Protein AF-W1XE60-F1 (afdb_monomer_lite)

Organism: NCBI:txid408170

Secondary structure (DSSP, 8-state):
------HHHHHHHHHHHHHTTGGGS-SSPPP---S---------TTSSHIIIIIHHHHHHHHTSSSPPP-----TTSHHHHHHHHHHHHTT-------

pLDDT: mean 85.03, std 13.52, range [34.19, 97.31]

Structure (mmCIF, N/CA/C/O backbone):
data_AF-W1XE60-F1
#
_entry.id   AF-W1XE60-F1
#
loop_
_atom_site.group_PDB
_atom_site.id
_atom_site.type_symbol
_atom_site.label_atom_id
_atom_site.label_alt_id
_atom_site.label_comp_id
_atom_site.label_asym_id
_atom_site.label_entity_id
_atom_site.label_seq_id
_atom_site.pdbx_PDB_ins_code
_atom_site.Cartn_x
_atom_site.Cartn_y
_atom_site.Cartn_z
_atom_site.occupancy
_atom_site.B_iso_or_equiv
_atom_site.auth_seq_id
_atom_site.auth_comp_id
_atom_site.auth_asym_id
_atom_site.auth_atom_id
_atom_site.pdbx_PDB_model_num
ATOM 1 N N . LEU A 1 1 ? 12.016 37.166 -7.965 1.00 35.91 1 LEU A N 1
ATOM 2 C CA . LEU A 1 1 ? 10.687 37.602 -8.455 1.00 35.91 1 LEU A CA 1
ATOM 3 C C . LEU A 1 1 ? 9.627 36.608 -7.973 1.00 35.91 1 LEU A C 1
ATOM 5 O O . LEU A 1 1 ? 9.482 35.549 -8.565 1.00 35.91 1 LEU A O 1
ATOM 9 N N . LYS A 1 2 ? 8.959 36.885 -6.842 1.00 34.19 2 LYS A N 1
ATOM 10 C CA . LYS A 1 2 ? 7.864 36.046 -6.317 1.00 34.19 2 LYS A CA 1
ATOM 11 C C . LYS A 1 2 ? 6.566 36.437 -7.031 1.00 34.19 2 LYS A C 1
ATOM 13 O O . LYS A 1 2 ? 5.948 37.431 -6.665 1.00 34.19 2 LYS A O 1
ATOM 18 N N . LEU A 1 3 ? 6.170 35.672 -8.046 1.00 46.44 3 LEU A N 1
ATOM 19 C CA . LEU A 1 3 ? 4.822 35.738 -8.613 1.00 46.44 3 LEU A CA 1
ATOM 20 C C . LEU A 1 3 ? 3.845 35.199 -7.559 1.00 46.44 3 LEU A C 1
ATOM 22 O O . LEU A 1 3 ? 3.822 34.003 -7.281 1.00 46.44 3 LEU A O 1
ATOM 26 N N . GLN A 1 4 ? 3.077 36.082 -6.920 1.00 50.41 4 GLN A N 1
ATOM 27 C CA . GLN A 1 4 ? 1.948 35.657 -6.093 1.00 50.41 4 GLN A CA 1
ATOM 28 C C . GLN A 1 4 ? 0.882 35.056 -7.024 1.00 50.41 4 GLN A C 1
ATOM 30 O O . GLN A 1 4 ? 0.421 35.761 -7.925 1.00 50.41 4 GLN A O 1
ATOM 35 N N . PRO A 1 5 ? 0.457 33.791 -6.853 1.00 57.03 5 PRO A N 1
ATOM 36 C CA . PRO A 1 5 ? -0.570 33.236 -7.715 1.00 57.03 5 PRO A CA 1
ATOM 37 C C . PRO A 1 5 ? -1.897 33.916 -7.383 1.00 57.03 5 PRO A C 1
ATOM 39 O O . PRO A 1 5 ? -2.347 33.924 -6.233 1.00 57.03 5 PRO A O 1
ATOM 42 N N . HIS A 1 6 ? -2.557 34.467 -8.397 1.00 66.94 6 HIS A N 1
ATOM 43 C CA . HIS A 1 6 ? -3.928 34.938 -8.277 1.00 66.94 6 HIS A CA 1
ATOM 44 C C . HIS A 1 6 ? -4.808 33.716 -7.944 1.00 66.94 6 HIS A C 1
ATOM 46 O O . HIS A 1 6 ? -5.105 32.897 -8.813 1.00 66.94 6 HIS A O 1
ATOM 52 N N . ARG A 1 7 ? -5.171 33.542 -6.660 1.00 70.44 7 ARG A N 1
ATOM 53 C CA . ARG A 1 7 ? -5.788 32.312 -6.101 1.00 70.44 7 ARG A CA 1
ATOM 54 C C . ARG A 1 7 ? -6.990 31.794 -6.898 1.00 70.44 7 ARG A C 1
ATOM 56 O O . ARG A 1 7 ? -7.224 30.590 -6.934 1.00 70.44 7 ARG A O 1
ATOM 63 N N . ARG A 1 8 ? -7.751 32.687 -7.544 1.00 73.69 8 ARG A N 1
ATOM 64 C CA . ARG A 1 8 ? -8.852 32.312 -8.446 1.00 73.69 8 ARG A CA 1
ATOM 65 C C . ARG A 1 8 ? -8.347 31.584 -9.687 1.00 73.69 8 ARG A C 1
ATOM 67 O O . ARG A 1 8 ? -8.844 30.505 -9.977 1.00 73.69 8 ARG A O 1
ATOM 74 N N . PHE A 1 9 ? -7.367 32.157 -10.379 1.00 79.31 9 PHE A N 1
ATOM 75 C CA . PHE A 1 9 ? -6.818 31.603 -11.615 1.00 79.31 9 PHE A CA 1
ATOM 76 C C . PHE A 1 9 ? -6.170 30.237 -11.380 1.00 79.31 9 PHE A C 1
ATOM 78 O O . PHE A 1 9 ? -6.490 29.283 -12.077 1.00 79.31 9 PHE A O 1
ATOM 85 N N . SER A 1 10 ? -5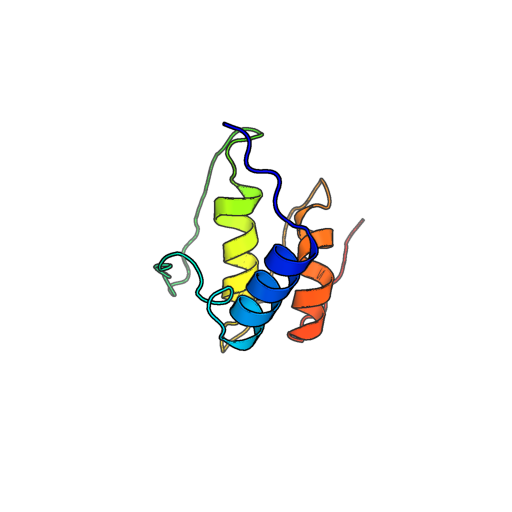.363 30.114 -10.321 1.00 76.56 10 SER A N 1
ATOM 86 C CA . SER A 1 10 ? -4.764 28.831 -9.928 1.00 76.56 10 SER A CA 1
ATOM 87 C C . SER A 1 10 ? -5.826 27.755 -9.674 1.00 76.56 10 SER A C 1
ATOM 89 O O . SER A 1 10 ? -5.683 26.636 -10.149 1.00 76.56 10 SER A O 1
ATOM 91 N N . ARG A 1 11 ? -6.939 28.097 -9.011 1.00 78.62 11 ARG A N 1
ATOM 92 C CA . ARG A 1 11 ? -8.025 27.141 -8.755 1.00 78.62 11 ARG A CA 1
ATOM 93 C C . ARG A 1 11 ? -8.769 26.721 -10.025 1.00 78.62 11 ARG A C 1
ATOM 95 O O . ARG A 1 11 ? -9.174 25.567 -10.122 1.00 78.62 11 ARG A O 1
ATOM 102 N N . TYR A 1 12 ? -8.946 27.631 -10.984 1.00 85.56 12 TYR A N 1
ATOM 103 C CA . TYR A 1 12 ? -9.520 27.290 -12.290 1.00 85.56 12 TYR A CA 1
ATOM 104 C C . TYR A 1 12 ? -8.602 26.363 -13.083 1.00 85.56 12 TYR A C 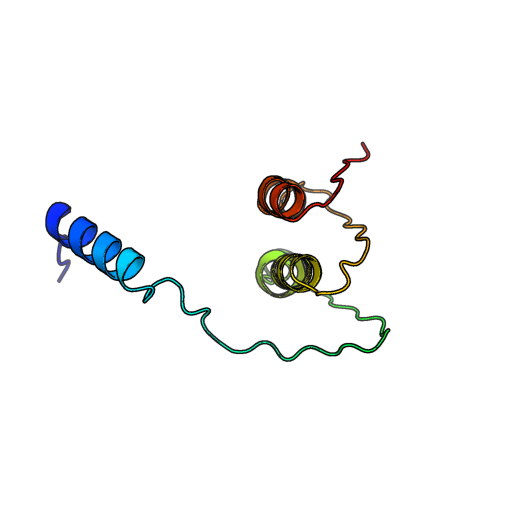1
ATOM 106 O O . TYR A 1 12 ? -9.086 25.363 -13.605 1.00 85.56 12 TYR A O 1
ATOM 114 N N . LEU A 1 13 ? -7.297 26.648 -13.104 1.00 82.69 13 LEU A N 1
ATOM 115 C CA . LEU A 1 13 ? -6.306 25.811 -13.774 1.00 82.69 13 LEU A CA 1
ATOM 116 C C . LEU A 1 13 ? -6.284 24.397 -13.178 1.00 82.69 13 LEU A C 1
ATOM 118 O O . LEU A 1 13 ? -6.472 23.433 -13.907 1.00 82.69 13 LEU A O 1
ATOM 122 N N . THR A 1 14 ? -6.205 24.272 -11.850 1.00 80.62 14 THR A N 1
ATOM 123 C CA . THR A 1 14 ? -6.216 22.963 -11.175 1.00 80.62 14 THR A CA 1
ATOM 124 C C . THR A 1 14 ? -7.518 22.189 -11.401 1.00 80.62 14 THR A C 1
ATOM 126 O O . THR A 1 14 ? -7.501 20.966 -11.529 1.00 80.62 14 THR A O 1
ATOM 129 N N . ASN A 1 15 ? -8.669 22.866 -11.456 1.00 82.69 15 ASN A N 1
ATOM 130 C CA . ASN A 1 15 ? -9.936 22.205 -11.776 1.00 82.69 15 ASN A CA 1
ATOM 131 C C . ASN A 1 15 ? -9.985 21.747 -13.239 1.00 82.69 15 ASN A C 1
ATOM 133 O O . ASN A 1 15 ? -10.482 20.656 -13.506 1.00 82.69 15 ASN A O 1
ATOM 137 N N . ALA A 1 16 ? -9.450 22.541 -14.169 1.00 83.31 16 ALA A N 1
ATOM 138 C CA . ALA A 1 16 ? -9.347 22.163 -15.573 1.00 83.31 16 ALA A CA 1
ATOM 139 C C . ALA A 1 16 ? -8.403 20.966 -15.761 1.00 83.31 16 ALA A C 1
ATOM 141 O O . ALA A 1 16 ? -8.783 20.000 -16.409 1.00 83.31 16 ALA A O 1
ATOM 142 N N . GLU A 1 17 ? -7.230 20.966 -15.124 1.00 78.19 17 GLU A N 1
ATOM 143 C CA . GLU A 1 17 ? -6.284 19.840 -15.141 1.00 78.19 17 GLU A CA 1
ATOM 144 C C . GLU A 1 17 ? -6.896 18.550 -14.574 1.00 78.19 17 GLU A C 1
ATOM 146 O O . GLU A 1 17 ? -6.625 17.463 -15.084 1.00 78.19 17 GLU A O 1
ATOM 151 N N . LYS A 1 18 ? -7.755 18.657 -13.549 1.00 76.31 18 LYS A N 1
ATOM 152 C CA . LYS A 1 18 ? -8.525 17.518 -13.020 1.00 76.31 18 LYS A CA 1
ATOM 153 C C . LYS A 1 18 ? -9.573 17.012 -14.010 1.00 76.31 18 LYS A C 1
ATOM 155 O O . LYS A 1 18 ? -9.662 15.807 -14.208 1.00 76.31 18 LYS A O 1
ATOM 160 N N . ILE A 1 19 ? -10.360 17.908 -14.615 1.00 81.88 19 ILE A N 1
ATOM 161 C CA . ILE A 1 19 ? -11.411 17.549 -15.587 1.00 81.88 19 ILE A CA 1
ATOM 162 C C . ILE A 1 19 ? -10.799 16.922 -16.843 1.00 81.88 19 ILE A C 1
ATOM 164 O O . ILE A 1 19 ? -11.323 15.941 -17.360 1.00 81.88 19 ILE A O 1
ATOM 168 N N . LEU A 1 20 ? -9.677 17.469 -17.310 1.00 81.44 20 LEU A N 1
ATOM 169 C CA . LEU A 1 20 ? -8.950 16.998 -18.488 1.00 81.44 20 LEU A CA 1
ATOM 170 C C . LEU A 1 20 ? -8.105 15.743 -18.211 1.00 81.44 20 LEU A C 1
ATOM 172 O O . LEU A 1 20 ? -7.439 15.255 -19.117 1.00 81.44 20 LEU A O 1
ATOM 176 N N . GLY A 1 21 ? -8.082 15.237 -16.971 1.00 70.56 21 GLY A N 1
ATOM 177 C CA . GLY A 1 21 ? -7.294 14.061 -16.591 1.00 70.56 21 GLY A CA 1
ATOM 178 C C . GLY A 1 21 ? -5.774 14.269 -16.630 1.00 70.56 21 GLY A C 1
ATOM 179 O O . GLY A 1 21 ? -5.028 13.319 -16.421 1.00 70.56 21 GLY A O 1
ATOM 180 N N . LEU A 1 22 ? -5.298 15.500 -16.840 1.00 66.94 22 LEU A N 1
ATOM 181 C CA . LEU A 1 22 ? -3.873 15.839 -16.943 1.00 66.94 22 LEU A CA 1
ATOM 182 C C . LEU A 1 22 ? -3.129 15.650 -15.613 1.00 66.94 22 LEU A C 1
ATOM 184 O O . LEU A 1 22 ? -1.951 15.315 -15.607 1.00 66.94 22 LEU A O 1
ATOM 188 N N . LEU A 1 23 ? -3.828 15.804 -14.485 1.00 60.75 23 LEU A N 1
ATOM 189 C CA . LEU A 1 23 ? -3.318 15.457 -13.148 1.00 60.75 23 LEU A CA 1
ATOM 190 C C . LEU A 1 23 ? -3.366 13.950 -12.845 1.00 60.75 23 LEU A C 1
ATOM 192 O O . LEU A 1 23 ? -2.853 13.526 -11.813 1.00 60.75 23 LEU A O 1
ATOM 196 N N . SER A 1 24 ? -4.029 13.156 -13.689 1.00 57.12 24 SER A N 1
ATOM 197 C CA . SER A 1 24 ? -4.276 11.729 -13.457 1.00 57.12 24 SER A CA 1
ATOM 198 C C . SER A 1 24 ? -3.304 10.817 -14.199 1.00 57.12 24 SER A C 1
ATOM 200 O O . SER A 1 24 ? -3.450 9.600 -14.095 1.00 57.12 24 SER A O 1
ATOM 202 N N . ILE A 1 25 ? -2.343 11.366 -14.945 1.00 57.56 25 ILE A N 1
ATOM 203 C CA . ILE A 1 25 ? -1.296 10.570 -15.582 1.00 57.56 25 ILE A CA 1
ATOM 204 C C . ILE A 1 25 ? -0.309 10.187 -14.470 1.00 57.56 25 ILE A C 1
ATOM 206 O O . ILE A 1 25 ? 0.335 11.083 -13.916 1.00 57.56 25 ILE A O 1
ATOM 210 N N . PRO A 1 26 ? -0.201 8.904 -14.081 1.00 57.12 26 PRO A N 1
ATOM 211 C CA . PRO A 1 26 ? 0.836 8.479 -13.153 1.00 57.12 26 PRO A CA 1
ATOM 212 C C . PRO A 1 26 ? 2.188 8.855 -13.761 1.00 57.12 26 PRO A C 1
ATOM 214 O O . PRO A 1 26 ? 2.438 8.597 -14.937 1.00 57.12 26 PRO A O 1
ATOM 217 N N . SER A 1 27 ? 3.048 9.523 -12.996 1.00 57.94 27 SER A N 1
ATOM 218 C CA . SER A 1 27 ? 4.388 9.840 -13.475 1.00 57.94 27 SER A CA 1
ATOM 219 C C . SER A 1 27 ? 5.240 8.571 -13.444 1.00 57.94 27 SER A C 1
ATOM 221 O O . SER A 1 27 ? 5.651 8.146 -12.365 1.00 57.94 27 SER A O 1
ATOM 223 N N . GLY A 1 28 ? 5.524 8.010 -14.616 1.00 73.62 28 GLY A N 1
ATOM 224 C CA . GLY A 1 28 ? 6.451 6.892 -14.791 1.00 73.62 28 GLY A CA 1
ATOM 225 C C . GLY A 1 28 ? 5.780 5.524 -14.907 1.00 73.62 28 GLY A C 1
ATOM 226 O O . GLY A 1 28 ? 4.597 5.360 -14.613 1.00 73.62 28 GLY A O 1
ATOM 227 N N . ASP A 1 29 ? 6.580 4.553 -15.340 1.00 82.81 29 ASP A N 1
ATOM 228 C CA . ASP A 1 29 ? 6.175 3.164 -15.533 1.00 82.81 29 ASP A CA 1
ATOM 229 C C . ASP A 1 29 ? 6.693 2.291 -14.383 1.00 82.81 29 ASP A C 1
ATOM 231 O O . ASP A 1 29 ? 7.825 2.456 -13.918 1.00 82.81 29 ASP A O 1
ATOM 235 N N . TYR A 1 30 ? 5.868 1.344 -13.937 1.00 85.56 30 TYR A N 1
ATOM 236 C CA . TYR A 1 30 ? 6.275 0.297 -13.001 1.00 85.56 30 TYR A CA 1
ATOM 237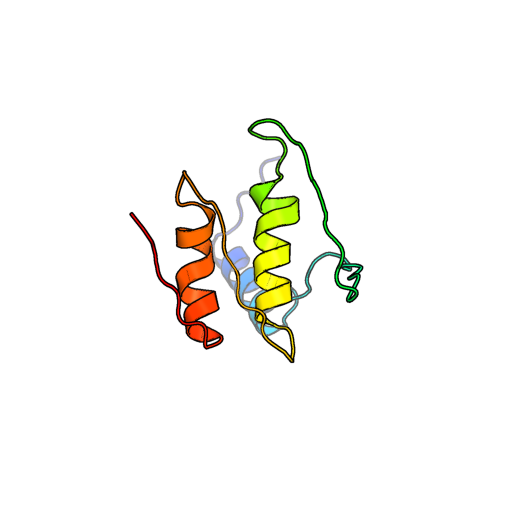 C C . TYR A 1 30 ? 6.533 -0.992 -13.777 1.00 85.56 30 TYR A C 1
ATOM 239 O O . TYR A 1 30 ? 5.640 -1.497 -14.455 1.00 85.56 30 TYR A O 1
ATOM 247 N N . TYR A 1 31 ? 7.734 -1.547 -13.636 1.00 88.44 31 TYR A N 1
ATOM 248 C CA . TYR A 1 31 ? 8.008 -2.925 -14.032 1.00 88.44 31 TYR A CA 1
ATOM 249 C C . TYR A 1 31 ? 7.528 -3.845 -12.908 1.00 88.44 31 TYR A C 1
ATOM 251 O O . TYR A 1 31 ? 7.871 -3.624 -11.745 1.00 88.44 31 TYR A O 1
ATOM 259 N N . ILE A 1 32 ? 6.701 -4.831 -13.248 1.00 89.38 32 ILE A N 1
ATOM 260 C CA . ILE A 1 32 ? 6.103 -5.776 -12.303 1.00 89.38 32 ILE A CA 1
ATOM 261 C C . ILE A 1 32 ? 6.647 -7.159 -12.638 1.00 89.38 32 ILE A C 1
ATOM 263 O O . ILE A 1 32 ? 6.505 -7.598 -13.774 1.00 89.38 32 ILE A O 1
ATOM 267 N N . GLU A 1 33 ? 7.240 -7.817 -11.646 1.00 88.94 33 GLU A N 1
ATOM 268 C CA . GLU A 1 33 ? 7.492 -9.258 -11.692 1.00 88.94 33 GLU A CA 1
ATOM 269 C C . GLU A 1 33 ? 6.296 -9.975 -11.069 1.00 88.94 33 GLU A C 1
ATOM 271 O O . GLU A 1 33 ? 5.931 -9.683 -9.925 1.00 88.94 33 GLU A O 1
ATOM 276 N N . ASP A 1 34 ? 5.659 -10.859 -11.833 1.00 90.12 34 ASP A N 1
ATOM 277 C CA . ASP A 1 34 ? 4.424 -11.564 -11.464 1.00 90.12 34 ASP A CA 1
ATOM 278 C C . ASP A 1 34 ? 4.664 -12.980 -10.911 1.00 90.12 34 ASP A C 1
ATOM 280 O O . ASP A 1 34 ? 3.741 -13.611 -10.388 1.00 90.12 34 ASP A O 1
ATOM 284 N N . ASP A 1 35 ? 5.912 -13.447 -10.936 1.00 90.81 35 ASP A N 1
ATOM 285 C CA . ASP A 1 35 ? 6.333 -14.685 -10.290 1.00 90.81 35 ASP A CA 1
ATOM 286 C C . ASP A 1 35 ? 6.336 -14.584 -8.754 1.00 90.81 35 ASP A C 1
ATOM 288 O O . ASP A 1 35 ? 6.516 -13.530 -8.137 1.00 90.81 35 ASP A O 1
ATOM 292 N N . THR A 1 36 ? 6.192 -15.736 -8.090 1.00 88.62 36 THR A N 1
ATOM 293 C CA . THR A 1 36 ? 6.225 -15.818 -6.621 1.00 88.62 36 THR A CA 1
ATOM 294 C C . THR A 1 36 ? 7.664 -15.764 -6.103 1.00 88.62 36 THR A C 1
ATOM 296 O O . THR A 1 36 ? 8.274 -16.790 -5.793 1.00 88.62 36 THR A O 1
ATOM 299 N N . ILE A 1 37 ? 8.211 -14.554 -5.993 1.00 90.94 37 ILE A N 1
ATOM 300 C CA . ILE A 1 37 ? 9.564 -14.301 -5.483 1.00 90.94 37 ILE A CA 1
ATOM 301 C C . ILE A 1 37 ? 9.548 -13.579 -4.129 1.00 90.94 37 ILE A C 1
ATOM 303 O O . ILE A 1 37 ? 8.663 -12.783 -3.823 1.00 90.94 37 ILE A O 1
ATOM 307 N N . SER A 1 38 ? 10.555 -13.852 -3.296 1.00 91.31 38 SER A N 1
ATOM 308 C CA . SER A 1 38 ? 10.763 -13.131 -2.033 1.00 91.31 38 SER A CA 1
ATOM 309 C C . SER A 1 38 ? 11.728 -11.964 -2.239 1.00 91.31 38 SER A C 1
ATOM 311 O O . SER A 1 38 ? 12.880 -12.182 -2.608 1.00 91.31 38 SER A O 1
ATOM 313 N N . THR A 1 39 ? 11.292 -10.740 -1.934 1.00 90.50 39 THR A N 1
ATOM 314 C CA . THR A 1 39 ? 12.110 -9.520 -2.072 1.00 90.50 39 THR A CA 1
ATOM 315 C C . THR A 1 39 ? 12.437 -8.913 -0.706 1.00 90.50 39 THR A C 1
ATOM 317 O O . THR A 1 39 ? 11.558 -8.771 0.142 1.00 90.50 39 THR A O 1
ATOM 320 N N . LEU A 1 40 ? 13.696 -8.504 -0.496 1.00 92.56 40 LEU A N 1
ATOM 321 C CA . LEU A 1 40 ? 14.152 -7.810 0.716 1.00 92.56 40 LEU A CA 1
ATOM 322 C C . LEU A 1 40 ? 14.704 -6.421 0.374 1.00 92.56 40 LEU A C 1
ATOM 324 O O . LEU A 1 40 ? 15.740 -6.295 -0.272 1.00 92.56 40 LEU A O 1
ATOM 328 N N . GLY A 1 41 ? 14.042 -5.374 0.868 1.00 89.25 41 GLY A N 1
ATOM 329 C CA . GLY A 1 41 ? 14.521 -3.993 0.792 1.00 89.25 41 GLY A CA 1
ATOM 330 C C . GLY A 1 41 ? 14.988 -3.486 2.157 1.00 89.25 41 GLY A C 1
ATOM 331 O O . GLY A 1 41 ? 14.196 -3.414 3.096 1.00 89.25 41 GLY A O 1
ATOM 332 N N . ILE A 1 42 ? 16.259 -3.093 2.276 1.00 90.62 42 ILE A N 1
ATOM 333 C CA . ILE A 1 42 ? 16.830 -2.552 3.519 1.00 90.62 42 ILE A CA 1
ATOM 334 C C . ILE A 1 42 ? 17.012 -1.043 3.373 1.00 90.62 42 ILE A C 1
ATOM 336 O O . ILE A 1 42 ? 17.640 -0.564 2.434 1.00 90.62 42 ILE A O 1
ATOM 340 N N . GLY A 1 43 ? 16.496 -0.278 4.334 1.00 88.25 43 GLY A N 1
ATOM 341 C CA . GLY A 1 43 ? 16.660 1.170 4.335 1.00 88.25 43 GLY A CA 1
ATOM 342 C C . GLY A 1 43 ? 16.447 1.787 5.710 1.00 88.25 43 GLY A C 1
ATOM 343 O O . GLY A 1 43 ? 15.505 1.441 6.431 1.00 88.25 43 GLY A O 1
ATOM 344 N N . MET A 1 44 ? 17.290 2.759 6.057 1.00 92.31 44 MET A N 1
ATOM 345 C CA . MET A 1 44 ? 17.172 3.527 7.301 1.00 92.31 44 MET A CA 1
ATOM 346 C C . MET A 1 44 ? 15.901 4.397 7.323 1.00 92.31 44 MET A C 1
ATOM 348 O O . MET A 1 44 ? 15.182 4.532 6.327 1.00 92.31 44 MET A O 1
ATOM 352 N N . THR A 1 45 ? 15.574 4.996 8.467 1.00 87.94 45 THR A N 1
ATOM 353 C CA . THR A 1 45 ? 14.505 6.005 8.549 1.00 87.94 45 THR A CA 1
ATOM 354 C C . THR A 1 45 ? 14.818 7.175 7.609 1.00 87.94 45 THR A C 1
ATOM 356 O O . THR A 1 45 ? 15.967 7.591 7.511 1.00 87.94 45 THR A O 1
ATOM 359 N N . ARG A 1 46 ? 13.794 7.712 6.929 1.00 86.94 46 ARG A N 1
ATOM 360 C CA . ARG A 1 46 ? 13.908 8.762 5.889 1.00 86.94 46 ARG A CA 1
ATOM 361 C C . ARG A 1 46 ? 14.585 8.337 4.574 1.00 86.94 46 ARG A C 1
ATOM 363 O O . ARG A 1 46 ? 14.887 9.191 3.758 1.00 86.94 46 ARG A O 1
ATOM 370 N N . SER A 1 47 ? 14.752 7.038 4.326 1.00 90.56 47 SER A N 1
ATOM 371 C CA . SER A 1 47 ? 15.162 6.506 3.008 1.00 90.56 47 SER A CA 1
ATOM 372 C C . SER A 1 47 ? 14.053 6.527 1.949 1.00 90.56 47 SER A C 1
ATOM 374 O O . SER A 1 47 ? 14.285 6.144 0.813 1.00 90.56 47 SER A O 1
ATOM 376 N N . GLY A 1 48 ? 12.828 6.912 2.322 1.00 88.25 48 GLY A N 1
ATOM 377 C CA . GLY A 1 48 ? 11.685 6.909 1.411 1.00 88.25 48 GLY A CA 1
ATOM 378 C C . GLY A 1 48 ? 11.065 5.533 1.162 1.00 88.25 48 GLY A C 1
ATOM 379 O O . GLY A 1 48 ? 10.106 5.463 0.411 1.00 88.25 48 GLY A O 1
ATOM 380 N N . LYS A 1 49 ? 11.522 4.450 1.815 1.00 90.00 49 LYS A N 1
ATOM 381 C CA . LYS A 1 49 ? 10.996 3.084 1.589 1.00 90.00 49 LYS A CA 1
ATOM 382 C C . LYS A 1 49 ? 9.466 2.942 1.693 1.00 90.00 49 LYS A C 1
ATOM 384 O O . LYS A 1 49 ? 8.883 2.133 0.981 1.00 90.00 49 LYS A O 1
ATOM 389 N N . GLY A 1 50 ? 8.822 3.737 2.554 1.00 88.56 50 GLY A N 1
ATOM 390 C CA . GLY A 1 50 ? 7.367 3.741 2.709 1.00 88.56 50 GLY A CA 1
ATOM 391 C C . GLY A 1 50 ? 6.645 4.201 1.442 1.00 88.56 50 GLY A C 1
ATOM 392 O O . GLY A 1 50 ? 5.807 3.479 0.918 1.00 88.56 50 GLY A O 1
ATOM 393 N N . GLU A 1 51 ? 7.034 5.362 0.920 1.00 89.12 51 GLU A N 1
ATOM 394 C CA . GLU A 1 51 ? 6.451 5.959 -0.290 1.00 89.12 51 GLU A CA 1
ATOM 395 C C . GLU A 1 51 ? 6.978 5.322 -1.581 1.00 89.12 51 GLU A C 1
ATOM 397 O O . GLU A 1 51 ? 6.263 5.230 -2.570 1.00 89.12 51 GLU A O 1
ATOM 402 N N . GLY A 1 52 ? 8.236 4.877 -1.589 1.00 88.31 52 GLY A N 1
ATOM 403 C CA . GLY A 1 52 ? 8.899 4.374 -2.790 1.00 88.31 52 GLY A CA 1
ATOM 404 C C . GLY A 1 52 ? 8.647 2.898 -3.085 1.00 88.31 52 GLY A C 1
ATOM 405 O O . GLY A 1 52 ? 8.751 2.496 -4.237 1.00 88.31 52 GLY A O 1
ATOM 406 N N . VAL A 1 53 ? 8.331 2.085 -2.071 1.00 90.00 53 VAL A N 1
ATOM 407 C CA . VAL A 1 53 ? 8.179 0.627 -2.237 1.00 90.00 53 VAL A CA 1
ATOM 408 C C . VAL A 1 53 ? 6.876 0.129 -1.627 1.00 90.00 53 VAL A C 1
ATOM 410 O O . VAL A 1 53 ? 6.087 -0.511 -2.318 1.00 90.00 53 VAL A O 1
ATOM 413 N N . ILE A 1 54 ? 6.611 0.441 -0.355 1.00 91.75 54 ILE A N 1
ATOM 414 C CA . ILE A 1 54 ? 5.472 -0.141 0.373 1.00 91.75 54 ILE A CA 1
ATOM 415 C C . ILE A 1 54 ? 4.134 0.353 -0.196 1.00 91.75 54 ILE A C 1
ATOM 417 O O . ILE A 1 54 ? 3.299 -0.464 -0.581 1.00 91.75 54 ILE A O 1
ATOM 421 N N . ALA A 1 55 ? 3.929 1.670 -0.297 1.00 92.44 55 ALA A N 1
ATOM 422 C CA . ALA A 1 55 ? 2.680 2.235 -0.809 1.00 92.44 55 ALA A CA 1
ATOM 423 C C . ALA A 1 55 ? 2.384 1.830 -2.272 1.00 92.44 55 ALA A C 1
ATOM 425 O O . ALA A 1 55 ? 1.260 1.386 -2.528 1.00 92.44 55 ALA A O 1
ATOM 426 N N . PRO A 1 56 ? 3.356 1.869 -3.212 1.00 91.94 56 PRO A N 1
ATOM 427 C CA . PRO A 1 56 ? 3.158 1.346 -4.562 1.00 91.94 56 PRO A CA 1
ATOM 428 C C . PRO A 1 56 ? 2.808 -0.142 -4.587 1.00 91.94 56 PRO A C 1
ATOM 430 O O . PRO A 1 56 ? 1.900 -0.530 -5.314 1.00 91.94 56 PRO A O 1
ATOM 433 N N . THR A 1 57 ? 3.457 -0.970 -3.759 1.00 92.94 57 THR A N 1
ATOM 434 C CA . THR A 1 57 ? 3.166 -2.414 -3.692 1.00 92.94 57 THR A CA 1
ATOM 435 C C . THR A 1 57 ? 1.723 -2.668 -3.248 1.00 92.94 57 THR A C 1
ATOM 437 O O . THR A 1 57 ? 1.017 -3.458 -3.870 1.00 92.94 57 THR A O 1
ATOM 440 N N . ILE A 1 58 ? 1.243 -1.954 -2.222 1.00 95.19 58 ILE A N 1
ATOM 441 C CA . ILE A 1 58 ? -0.155 -2.045 -1.763 1.00 95.19 58 ILE A CA 1
ATOM 442 C C . ILE A 1 58 ? -1.123 -1.611 -2.874 1.00 95.19 58 ILE A C 1
ATOM 444 O O . ILE A 1 58 ? -2.147 -2.261 -3.110 1.00 95.19 58 ILE A O 1
ATOM 448 N N . ASP A 1 59 ? -0.825 -0.508 -3.563 1.00 93.81 59 ASP A N 1
ATOM 449 C CA . ASP A 1 59 ? -1.686 0.032 -4.616 1.00 93.81 59 ASP A CA 1
ATOM 450 C C . ASP A 1 59 ? -1.740 -0.873 -5.857 1.00 93.81 59 ASP A C 1
ATOM 452 O O . ASP A 1 59 ? -2.831 -1.113 -6.373 1.00 93.81 59 ASP A O 1
ATOM 456 N N . ILE A 1 60 ? -0.600 -1.406 -6.305 1.00 93.00 60 ILE A N 1
ATOM 457 C CA . ILE A 1 60 ? -0.516 -2.343 -7.434 1.00 93.00 60 ILE A CA 1
ATOM 458 C C . ILE A 1 60 ? -1.263 -3.635 -7.096 1.00 93.00 60 ILE A C 1
ATOM 460 O O . ILE A 1 60 ? -2.190 -3.996 -7.821 1.00 93.00 60 ILE A O 1
ATOM 464 N N . ASN A 1 61 ? -0.952 -4.265 -5.959 1.00 94.56 61 ASN A N 1
ATOM 465 C CA . ASN A 1 61 ? -1.582 -5.527 -5.561 1.00 94.56 61 ASN A CA 1
ATOM 466 C C . ASN A 1 61 ? -3.096 -5.396 -5.389 1.00 94.56 61 ASN A C 1
ATOM 468 O O . ASN A 1 61 ? -3.846 -6.277 -5.793 1.00 94.56 61 ASN A O 1
ATOM 472 N N . SER A 1 62 ? -3.577 -4.276 -4.847 1.00 95.62 62 SER A N 1
ATOM 473 C CA . SER A 1 62 ? -5.021 -4.083 -4.671 1.00 95.62 62 SER A CA 1
ATOM 474 C C . SER A 1 62 ? -5.792 -3.811 -5.968 1.00 95.62 62 SER A C 1
ATOM 476 O O . SER A 1 62 ? -7.026 -3.850 -5.946 1.00 95.62 62 SER A O 1
ATOM 478 N N . ARG A 1 63 ? -5.100 -3.550 -7.086 1.00 93.62 63 ARG A N 1
ATOM 479 C CA . ARG A 1 63 ? -5.683 -3.452 -8.438 1.00 93.62 63 ARG A CA 1
ATOM 480 C C . ARG A 1 63 ? -5.492 -4.716 -9.278 1.00 93.62 63 ARG A C 1
ATOM 482 O O . ARG A 1 63 ? -5.983 -4.737 -10.403 1.00 93.62 63 ARG A O 1
ATOM 489 N N . ALA A 1 64 ? -4.774 -5.718 -8.774 1.00 93.31 64 ALA A N 1
ATOM 490 C CA . ALA A 1 64 ? -4.567 -6.967 -9.492 1.00 93.31 64 ALA A CA 1
ATOM 491 C C . ALA A 1 64 ? -5.911 -7.647 -9.791 1.00 93.31 64 ALA A C 1
ATOM 493 O O . ALA A 1 64 ? -6.846 -7.557 -8.993 1.00 93.31 64 ALA A O 1
ATOM 494 N N . GLU A 1 65 ? -5.994 -8.336 -10.932 1.00 93.19 65 GLU A N 1
ATOM 495 C CA . GLU A 1 65 ? -7.173 -9.129 -11.304 1.00 93.19 65 GLU A CA 1
ATOM 496 C C . GLU A 1 65 ? -7.473 -10.186 -10.235 1.00 93.19 65 GLU A C 1
ATOM 498 O O . GLU A 1 65 ? -8.604 -10.315 -9.766 1.00 93.19 65 GLU A O 1
ATOM 503 N N . ILE A 1 66 ? -6.424 -10.881 -9.790 1.00 93.38 66 ILE A N 1
ATOM 504 C CA . ILE A 1 66 ? -6.462 -11.785 -8.646 1.00 93.38 66 ILE A CA 1
ATOM 505 C C . ILE A 1 66 ? -5.876 -11.037 -7.453 1.00 93.38 66 ILE A C 1
ATOM 507 O O . ILE A 1 66 ? -4.662 -10.926 -7.299 1.00 93.38 66 ILE A O 1
ATOM 511 N N . GLN A 1 67 ? -6.754 -10.497 -6.614 1.00 95.19 67 GLN A N 1
ATOM 512 C CA . GLN A 1 67 ? -6.369 -9.723 -5.438 1.00 95.19 67 GLN A CA 1
ATOM 513 C C . GLN A 1 67 ? -5.724 -10.627 -4.371 1.00 95.19 67 GLN A C 1
ATOM 515 O O . GLN A 1 67 ? -6.405 -11.502 -3.827 1.00 95.19 67 GLN A O 1
ATOM 520 N N . PRO A 1 68 ? -4.439 -10.427 -4.019 1.00 94.81 68 PRO A N 1
ATOM 521 C CA . PRO A 1 68 ? -3.785 -11.243 -3.008 1.00 94.81 68 PRO A CA 1
ATOM 522 C C . PRO A 1 68 ? -4.174 -10.787 -1.600 1.00 94.81 68 PRO A C 1
ATOM 524 O O . PRO A 1 68 ? -4.413 -9.601 -1.355 1.00 94.81 68 PRO A O 1
ATOM 527 N N . SER A 1 69 ? -4.141 -11.716 -0.647 1.00 95.94 69 SER A N 1
ATOM 528 C CA . SER A 1 69 ? -4.138 -11.386 0.781 1.00 95.94 69 SER A CA 1
ATOM 529 C C . SER A 1 69 ? -2.806 -10.733 1.165 1.00 95.94 69 SER A C 1
ATOM 531 O O . SER A 1 69 ? -1.746 -11.194 0.749 1.00 95.94 69 SER A O 1
ATOM 533 N N . MET A 1 70 ? -2.842 -9.673 1.977 1.00 95.31 70 MET A N 1
ATOM 534 C CA . MET A 1 70 ? -1.648 -8.928 2.393 1.00 95.31 70 MET A CA 1
ATOM 535 C C . MET A 1 70 ? -1.556 -8.836 3.917 1.00 95.31 70 MET A C 1
ATOM 537 O O . MET A 1 70 ? -2.532 -8.490 4.579 1.00 95.31 70 MET A O 1
ATOM 541 N N . ILE A 1 71 ? -0.364 -9.090 4.460 1.00 94.69 71 ILE A N 1
ATOM 542 C CA . ILE A 1 71 ? -0.017 -8.843 5.865 1.00 94.69 71 ILE A CA 1
ATOM 543 C C . ILE A 1 71 ? 1.055 -7.759 5.876 1.00 94.69 71 ILE A C 1
ATOM 545 O O . ILE A 1 71 ? 2.122 -7.932 5.289 1.00 94.69 71 ILE A O 1
ATOM 549 N N . ILE A 1 72 ? 0.769 -6.634 6.528 1.00 93.25 72 ILE A N 1
ATOM 550 C CA . ILE A 1 72 ? 1.647 -5.463 6.525 1.00 93.25 72 ILE A CA 1
ATOM 551 C C . ILE A 1 72 ? 2.030 -5.148 7.967 1.00 93.25 72 ILE A C 1
ATOM 553 O O . ILE A 1 72 ? 1.193 -4.739 8.769 1.00 93.25 72 ILE A O 1
ATOM 557 N N . GLY A 1 73 ? 3.310 -5.330 8.289 1.00 91.81 73 GLY A N 1
ATOM 558 C CA . GLY A 1 73 ? 3.874 -4.908 9.568 1.00 91.81 73 GLY A CA 1
ATOM 559 C C . GLY A 1 73 ? 4.038 -3.391 9.602 1.00 91.81 73 GLY A C 1
ATOM 560 O O . GLY A 1 73 ? 5.055 -2.872 9.147 1.00 91.81 73 GLY A O 1
ATOM 561 N N . ASP A 1 74 ? 3.043 -2.685 10.134 1.00 91.25 74 ASP A N 1
ATOM 562 C CA . ASP A 1 74 ? 3.018 -1.223 10.209 1.00 91.25 74 ASP A CA 1
ATOM 563 C C . ASP A 1 74 ? 3.030 -0.732 11.669 1.00 91.25 74 ASP A C 1
ATOM 565 O O . ASP A 1 74 ? 1.997 -0.330 12.204 1.00 91.25 74 ASP A O 1
ATOM 569 N N . PRO A 1 75 ? 4.197 -0.733 12.341 1.00 87.25 75 PRO A N 1
ATOM 570 C CA . PRO A 1 75 ? 4.294 -0.352 13.751 1.00 87.25 75 PRO A CA 1
ATOM 571 C C . PRO A 1 75 ? 3.947 1.121 14.013 1.00 87.25 75 PRO A C 1
ATOM 573 O O . PRO A 1 75 ? 3.777 1.512 15.165 1.00 87.25 75 PRO A O 1
ATOM 576 N N . LYS A 1 76 ? 3.883 1.958 12.969 1.00 88.56 76 LYS A N 1
ATOM 577 C CA . LYS A 1 76 ? 3.545 3.384 13.079 1.00 88.56 76 LYS A CA 1
ATOM 578 C C . LYS A 1 76 ? 2.115 3.706 12.646 1.00 88.56 76 LYS A C 1
ATOM 580 O O . LYS A 1 76 ? 1.639 4.803 12.928 1.00 88.56 76 LYS A O 1
ATOM 585 N N . GLY A 1 77 ? 1.445 2.788 11.956 1.00 90.81 77 GLY A N 1
ATOM 586 C CA . GLY A 1 77 ? 0.105 2.985 11.409 1.00 90.81 77 GLY A CA 1
ATOM 587 C C . GLY A 1 77 ? 0.039 3.902 10.178 1.00 90.81 77 GLY A C 1
ATOM 588 O O . GLY A 1 77 ? -1.062 4.282 9.777 1.00 90.81 77 GLY A O 1
ATOM 589 N N . GLU A 1 78 ? 1.171 4.292 9.582 1.00 93.00 78 GLU A N 1
ATOM 590 C CA . GLU A 1 78 ? 1.223 5.227 8.444 1.00 93.00 78 GLU A CA 1
ATOM 591 C C . GLU A 1 78 ? 0.606 4.605 7.174 1.00 93.00 78 GLU A C 1
ATOM 593 O O . GLU A 1 78 ? -0.143 5.253 6.433 1.00 93.00 78 GLU A O 1
ATOM 598 N N . HIS A 1 79 ? 0.871 3.322 6.940 1.00 92.81 79 HIS A N 1
ATOM 599 C CA . HIS A 1 79 ? 0.364 2.574 5.791 1.00 92.81 79 HIS A CA 1
ATOM 600 C C . HIS A 1 79 ? -1.099 2.186 5.983 1.00 92.81 79 HIS A C 1
ATOM 602 O O . HIS A 1 79 ? -1.890 2.302 5.046 1.00 92.81 79 HIS A O 1
ATOM 608 N N . TYR A 1 80 ? -1.490 1.800 7.198 1.00 93.25 80 TYR A N 1
ATOM 609 C CA . TYR A 1 80 ? -2.890 1.548 7.525 1.00 93.25 80 TYR A CA 1
ATOM 610 C C . TYR A 1 80 ? -3.746 2.803 7.306 1.00 93.25 80 TYR A C 1
ATOM 612 O O . TYR A 1 80 ? -4.723 2.764 6.555 1.00 93.25 80 TYR A O 1
ATOM 620 N N . GLN A 1 81 ? -3.359 3.938 7.898 1.00 93.06 81 GLN A N 1
ATOM 621 C CA . GLN A 1 81 ? -4.135 5.179 7.799 1.00 93.06 81 GLN A CA 1
ATOM 622 C C . GLN A 1 81 ? -4.274 5.674 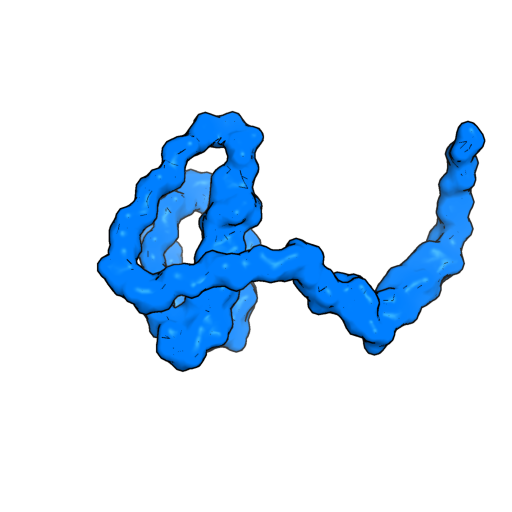6.353 1.00 93.06 81 GLN A C 1
ATOM 624 O O . GLN A 1 81 ? -5.343 6.159 5.973 1.00 93.06 81 GLN A O 1
ATOM 629 N N . SER A 1 82 ? -3.219 5.542 5.544 1.00 92.31 82 SER A N 1
ATOM 630 C CA . SER A 1 82 ? -3.223 5.992 4.147 1.00 92.31 82 SER A CA 1
ATOM 631 C C . SER A 1 82 ? -3.999 5.060 3.209 1.00 92.31 82 SER A C 1
ATOM 633 O O . SER A 1 82 ? -4.681 5.542 2.301 1.00 92.31 82 SER A O 1
ATOM 635 N N . SER A 1 83 ? -3.955 3.742 3.426 1.00 94.31 83 SER A N 1
ATOM 636 C CA . SER A 1 83 ? -4.530 2.756 2.495 1.00 94.31 83 SER A CA 1
ATOM 637 C C . SER A 1 83 ? -5.941 2.273 2.856 1.00 94.31 83 SER A C 1
ATOM 639 O O . SER A 1 83 ? -6.683 1.880 1.950 1.00 94.31 83 SER A O 1
ATOM 641 N N . TYR A 1 84 ? -6.363 2.359 4.127 1.00 95.06 84 TYR A N 1
ATOM 642 C CA . TYR A 1 84 ? -7.602 1.748 4.641 1.00 95.06 84 TYR A CA 1
ATOM 643 C C . TYR A 1 84 ? -8.837 1.995 3.764 1.00 95.06 84 TYR A C 1
ATOM 645 O O . TYR A 1 84 ? -9.494 1.059 3.303 1.00 95.06 84 TYR A O 1
ATOM 653 N N . LYS A 1 85 ? -9.153 3.269 3.496 1.00 95.88 85 LYS A N 1
ATOM 654 C CA . LYS A 1 85 ? -10.356 3.645 2.732 1.00 95.88 85 LYS A CA 1
ATOM 655 C C . LYS A 1 85 ? -10.305 3.115 1.300 1.00 95.88 85 LYS A C 1
ATOM 657 O O . LYS A 1 85 ? -11.318 2.644 0.786 1.00 95.88 85 LYS A O 1
ATOM 662 N N . THR A 1 86 ? -9.137 3.189 0.669 1.00 95.56 86 THR A N 1
ATOM 663 C CA . THR A 1 86 ? -8.926 2.728 -0.707 1.00 95.56 86 THR A CA 1
ATOM 664 C C . THR A 1 86 ? -9.058 1.213 -0.795 1.00 95.56 86 THR A C 1
ATOM 666 O O . THR A 1 86 ? -9.787 0.725 -1.655 1.00 95.56 86 THR A O 1
ATOM 669 N N . MET A 1 87 ? -8.431 0.471 0.119 1.00 96.06 87 MET A N 1
ATOM 670 C CA . MET A 1 87 ? -8.499 -0.992 0.143 1.00 96.06 87 MET A CA 1
ATOM 671 C C . MET A 1 87 ? -9.924 -1.495 0.394 1.00 96.06 87 MET A C 1
ATOM 673 O O . MET A 1 87 ? -10.410 -2.337 -0.358 1.00 96.06 87 MET A O 1
ATOM 677 N N . ARG A 1 88 ? -10.644 -0.914 1.366 1.00 96.25 88 ARG A N 1
ATOM 678 C CA . ARG A 1 88 ? -12.066 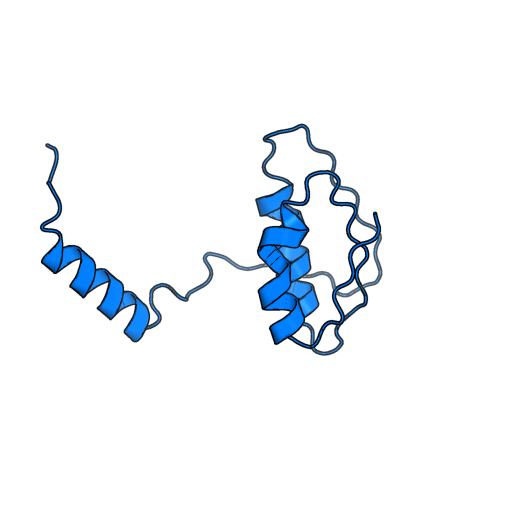-1.232 1.606 1.00 96.25 88 ARG A CA 1
ATOM 679 C C . ARG A 1 88 ? -12.925 -0.951 0.370 1.00 96.25 88 ARG A C 1
ATOM 681 O O . ARG A 1 88 ? -13.767 -1.768 0.013 1.00 96.25 88 ARG A O 1
ATOM 688 N N . LYS A 1 89 ? -12.694 0.175 -0.320 1.00 96.75 89 LYS A N 1
ATOM 689 C CA . LYS A 1 89 ? -13.391 0.505 -1.577 1.00 96.75 89 LYS A CA 1
ATOM 690 C C . LYS A 1 89 ? -13.097 -0.508 -2.691 1.00 96.75 89 LYS A C 1
ATOM 692 O O . LYS A 1 89 ? -13.953 -0.728 -3.540 1.00 96.75 89 LYS A O 1
ATOM 697 N N . ARG A 1 90 ? -11.907 -1.112 -2.686 1.00 95.94 90 ARG A N 1
ATOM 698 C CA . ARG A 1 90 ? -11.473 -2.149 -3.635 1.00 95.94 90 ARG A CA 1
ATOM 699 C C . ARG A 1 90 ? -11.895 -3.571 -3.231 1.00 95.94 90 ARG A C 1
ATOM 701 O O . ARG A 1 90 ? -11.492 -4.506 -3.906 1.00 95.94 90 ARG A O 1
ATOM 708 N N . GLY A 1 91 ? -12.701 -3.736 -2.176 1.00 95.81 91 GLY A N 1
ATOM 709 C CA . GLY A 1 91 ? -13.285 -5.027 -1.784 1.00 95.81 91 GLY A CA 1
ATOM 710 C C . GLY A 1 91 ? -12.527 -5.794 -0.698 1.00 95.81 91 GLY A C 1
ATOM 711 O O . GLY A 1 91 ? -12.967 -6.868 -0.300 1.00 95.81 91 GLY A O 1
ATOM 712 N N . TYR A 1 92 ? -11.431 -5.248 -0.166 1.00 97.31 92 TYR A N 1
ATOM 713 C CA . TYR A 1 92 ? -10.668 -5.910 0.893 1.00 97.31 92 TYR A CA 1
ATOM 714 C C . TYR A 1 92 ? -11.399 -5.885 2.239 1.00 97.31 92 TYR A C 1
ATOM 716 O O . TYR A 1 92 ? -11.921 -4.848 2.657 1.00 97.31 92 TYR A O 1
ATOM 724 N N . ALA A 1 93 ? -11.326 -6.991 2.981 1.00 96.56 93 ALA A N 1
ATOM 725 C CA . ALA A 1 93 ? -11.578 -7.012 4.418 1.00 96.56 93 ALA A CA 1
ATOM 726 C C . ALA A 1 93 ? -10.301 -6.574 5.156 1.00 96.56 93 ALA A C 1
ATOM 728 O O . ALA A 1 93 ? -9.355 -7.342 5.292 1.00 96.56 93 ALA A O 1
ATOM 729 N N . VAL A 1 94 ? -10.248 -5.303 5.559 1.00 95.50 94 VAL A N 1
ATOM 730 C CA . VAL A 1 94 ? -9.090 -4.725 6.259 1.00 95.50 94 VAL A CA 1
ATOM 731 C C . VAL A 1 94 ? -9.299 -4.797 7.769 1.00 95.50 94 VAL A C 1
ATOM 733 O O . VAL A 1 94 ? -10.188 -4.117 8.281 1.00 95.50 94 VAL A O 1
ATOM 736 N N . GLU A 1 95 ? -8.442 -5.557 8.449 1.00 94.06 95 GLU A N 1
ATOM 737 C CA . GLU A 1 95 ? -8.433 -5.743 9.904 1.00 94.06 95 GLU A CA 1
ATOM 738 C C . GLU A 1 95 ? -7.109 -5.250 10.508 1.00 94.06 95 GLU A C 1
ATOM 740 O O . GLU A 1 95 ? -6.055 -5.354 9.877 1.00 94.06 95 GLU A O 1
ATOM 745 N N . VAL A 1 96 ? -7.160 -4.721 11.735 1.00 91.56 96 VAL A N 1
ATOM 746 C CA . VAL A 1 96 ? -5.976 -4.299 12.503 1.00 91.56 96 VAL A CA 1
ATOM 747 C C . VAL A 1 96 ? -5.857 -5.171 13.739 1.00 91.56 96 VAL A C 1
ATOM 749 O O . VAL A 1 96 ? -6.800 -5.273 14.520 1.00 91.56 96 VAL A O 1
ATOM 752 N N . LEU A 1 97 ? -4.686 -5.775 13.914 1.00 87.81 97 LEU A N 1
ATOM 753 C CA . LEU A 1 97 ? -4.360 -6.584 15.081 1.00 87.81 97 LEU A CA 1
ATOM 754 C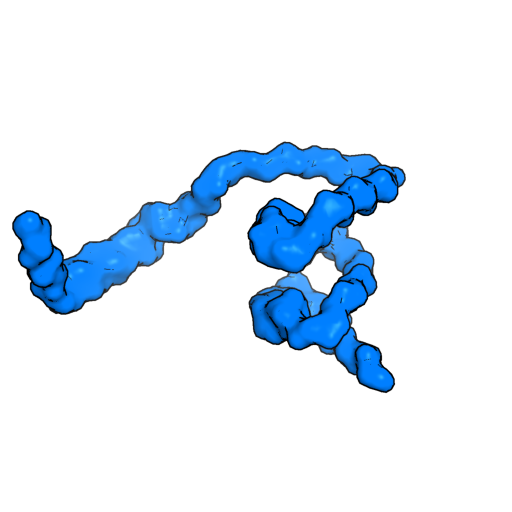 C . LEU A 1 97 ? -3.519 -5.731 16.038 1.00 87.81 97 LEU A C 1
ATOM 756 O O . LEU A 1 97 ? -2.431 -5.296 15.659 1.00 87.81 97 LEU A O 1
ATOM 760 N N . ASN A 1 98 ? -4.052 -5.481 17.238 1.00 76.19 98 ASN A N 1
ATOM 761 C CA . ASN A 1 98 ? -3.389 -4.766 18.335 1.00 76.19 98 ASN A CA 1
ATOM 762 C C . ASN A 1 98 ? -2.996 -5.729 19.453 1.00 76.19 98 ASN A C 1
ATOM 764 O O . ASN A 1 98 ? -3.822 -6.618 19.763 1.00 76.19 98 ASN A O 1
#

Sequence (98 aa):
LKLQPHRRFSRYLTNAEKILGLLSIPSGDYYIEDDTISTLGIGMTRSGKGEGVIAPTIDINSRAEIQPSMIIGDPKGEHYQSSYKTMRKRGYAVEVLN

Foldseek 3Di:
DDDDPPVVVVVVVVVVCVVVCVVVPPPDDDDDDPDDDDDDDDDDPPPCCCVPPVLVVLVVLLPDPPRDDDDDDDPPCPNVVVCVVVSVVSPDPDDDDD

InterPro domains:
  IPR003688 Type IV secretion system protein TraG/VirD4 [PF02534] (39-98)

Radius of gyration: 18.01 Å; chains: 1; bounding box: 31×53×37 Å